Protein AF-A0A7Z1TUU6-F1 (afdb_monomer_lite)

Radius of gyration: 36.8 Å; chains: 1; bounding box: 62×54×95 Å

pLDDT: mean 73.22, std 21.25, range [37.91, 97.38]

Secondary structure (DSSP, 8-state):
-----TTSS----S--------------------------------TT----PPP-EE-TTSS-EETTT-SS------HHHHHHHTSSS--GGGGGGTSTT-----

Sequence (106 aa):
MSKVPFGRLLAIAFAGLVMVAIGAPAVAQEAAQEQPGEAQEAPAVEEGQHVVLEEIVVTAQKREEDVQDVPVSVSVLRATDLEVLTVGTPDVQILSGRVPSLIMES

Foldseek 3Di:
DDDDPPDDPDPPPDDDDDDDDDDDDDDPDPDDDDDPPPPPPDPPPPPPPPPPDDFDWDCPPVDTDTPVPDPDDDDDDDPVNQCVQCPPHDDPQSCCVVDPPDHDDD

Structure (mmCIF, N/CA/C/O backbone):
data_AF-A0A7Z1TUU6-F1
#
_entry.id   AF-A0A7Z1TUU6-F1
#
loop_
_atom_site.group_PDB
_atom_site.id
_atom_site.type_symbol
_atom_site.label_atom_id
_atom_site.label_alt_id
_atom_site.label_comp_id
_atom_site.label_asym_id
_atom_site.label_entity_id
_atom_site.label_seq_id
_atom_site.pdbx_PDB_ins_code
_atom_site.Cartn_x
_atom_site.Cartn_y
_atom_site.Cartn_z
_atom_site.occupancy
_atom_site.B_iso_or_equiv
_atom_site.auth_seq_id
_atom_site.auth_comp_id
_atom_site.auth_asym_id
_atom_site.auth_atom_id
_atom_site.pdbx_PDB_model_num
ATOM 1 N N . MET A 1 1 ? 41.354 -4.732 -84.551 1.00 42.44 1 MET A N 1
ATOM 2 C CA . MET A 1 1 ? 41.353 -3.255 -84.567 1.00 42.44 1 MET A CA 1
ATOM 3 C C . MET A 1 1 ? 40.294 -2.781 -83.575 1.00 42.44 1 MET A C 1
ATOM 5 O O . MET A 1 1 ? 39.115 -2.939 -83.839 1.00 42.44 1 MET A O 1
ATOM 9 N N . SER A 1 2 ? 40.691 -2.698 -82.298 1.00 50.47 2 SER A N 1
ATOM 10 C CA . SER A 1 2 ? 40.851 -1.442 -81.518 1.00 50.47 2 SER A CA 1
ATOM 11 C C . SER A 1 2 ? 39.491 -0.813 -81.172 1.00 50.47 2 SER A C 1
ATOM 13 O O . SER A 1 2 ? 38.932 -0.071 -81.962 1.00 50.47 2 SER A O 1
ATOM 15 N N . LYS A 1 3 ? 38.814 -1.316 -80.128 1.00 53.09 3 LYS A N 1
ATOM 16 C CA . LYS A 1 3 ? 38.820 -0.818 -78.727 1.00 53.09 3 LYS A CA 1
ATOM 17 C C . LYS A 1 3 ? 38.386 0.653 -78.608 1.00 53.09 3 LYS A C 1
ATOM 19 O O . LYS A 1 3 ? 39.182 1.563 -78.803 1.00 53.09 3 LYS A O 1
ATOM 24 N N . VAL A 1 4 ? 37.121 0.836 -78.233 1.00 57.78 4 VAL A N 1
ATOM 25 C CA . VAL A 1 4 ? 36.509 2.103 -77.806 1.00 57.78 4 VAL A CA 1
ATOM 26 C C . VAL A 1 4 ? 37.087 2.590 -76.463 1.00 57.78 4 VAL A C 1
ATOM 28 O O . VAL A 1 4 ? 37.232 1.773 -75.551 1.00 57.78 4 VAL A O 1
ATOM 31 N N . PRO A 1 5 ? 37.375 3.895 -76.276 1.00 55.66 5 PRO A N 1
ATOM 32 C CA . PRO A 1 5 ? 37.688 4.441 -74.958 1.00 55.66 5 PRO A CA 1
ATOM 33 C C . PRO A 1 5 ? 36.407 4.915 -74.247 1.00 55.66 5 PRO A C 1
ATOM 35 O O . PRO A 1 5 ? 36.009 6.074 -74.323 1.00 55.66 5 PRO A O 1
ATOM 38 N N . PHE A 1 6 ? 35.786 3.990 -73.516 1.00 59.31 6 PHE A N 1
ATOM 39 C CA . PHE A 1 6 ? 34.554 4.126 -72.721 1.00 59.31 6 PHE A CA 1
ATOM 40 C C . PHE A 1 6 ? 34.724 4.960 -71.423 1.00 59.31 6 PHE A C 1
ATOM 42 O O . PHE A 1 6 ? 34.131 4.644 -70.401 1.00 59.31 6 PHE A O 1
ATOM 49 N N . GLY A 1 7 ? 35.572 5.998 -71.399 1.00 56.88 7 GLY A N 1
ATOM 50 C CA . GLY A 1 7 ? 35.998 6.586 -70.114 1.00 56.88 7 GLY A CA 1
ATOM 51 C C . GLY A 1 7 ? 36.259 8.086 -70.032 1.00 56.88 7 GLY A C 1
ATOM 52 O O . GLY A 1 7 ? 36.734 8.522 -68.989 1.00 56.88 7 GLY A O 1
ATOM 53 N N . ARG A 1 8 ? 36.025 8.899 -71.073 1.00 56.78 8 ARG A N 1
ATOM 54 C CA . ARG A 1 8 ? 36.453 10.318 -71.031 1.00 56.78 8 ARG A CA 1
ATOM 55 C C . ARG A 1 8 ? 35.512 11.358 -71.630 1.00 56.78 8 ARG A C 1
ATOM 57 O O . ARG A 1 8 ? 35.922 12.505 -71.769 1.00 56.78 8 ARG A O 1
ATOM 64 N N . LEU A 1 9 ? 34.259 11.016 -71.918 1.00 47.94 9 LEU A N 1
ATOM 65 C CA . LEU A 1 9 ? 33.276 12.034 -72.271 1.00 47.94 9 LEU A CA 1
ATOM 66 C C . LEU A 1 9 ? 32.150 12.059 -71.244 1.00 47.94 9 LEU A C 1
ATOM 68 O O . LEU A 1 9 ? 31.364 11.126 -71.137 1.00 47.94 9 LEU A O 1
ATOM 72 N N . LEU A 1 10 ? 32.079 13.193 -70.554 1.00 41.81 10 LEU A N 1
ATOM 73 C CA . LEU A 1 10 ? 30.889 13.712 -69.893 1.00 41.81 10 LEU A CA 1
ATOM 74 C C . LEU A 1 10 ? 30.586 13.253 -68.460 1.00 41.81 10 LEU A C 1
ATOM 76 O O . LEU A 1 10 ? 29.438 13.162 -68.038 1.00 41.81 10 LEU A O 1
ATOM 80 N N . ALA A 1 11 ? 31.636 13.158 -67.650 1.00 48.41 11 ALA A N 1
ATOM 81 C CA . ALA A 1 11 ? 31.569 13.606 -66.263 1.00 48.41 11 ALA A CA 1
ATOM 82 C C . ALA A 1 11 ? 31.293 15.128 -66.204 1.00 48.41 11 ALA A C 1
ATOM 84 O O . ALA A 1 11 ? 32.211 15.894 -65.944 1.00 48.41 11 ALA A O 1
ATOM 85 N N . ILE A 1 12 ? 30.065 15.576 -66.501 1.00 51.78 12 ILE A N 1
ATOM 86 C CA . ILE A 1 12 ? 29.563 16.937 -66.206 1.00 51.78 12 ILE A CA 1
ATOM 87 C C . ILE A 1 12 ? 28.040 16.858 -65.976 1.00 51.78 12 ILE A C 1
ATOM 89 O O . ILE A 1 12 ? 27.245 17.366 -66.757 1.00 51.78 12 ILE A O 1
ATOM 93 N N . ALA A 1 13 ? 27.618 16.168 -64.915 1.00 45.94 13 ALA A N 1
ATOM 94 C CA . ALA A 1 13 ? 26.219 16.137 -64.461 1.00 45.94 13 ALA A CA 1
ATOM 95 C C . ALA A 1 13 ? 26.089 16.575 -62.989 1.00 45.94 13 ALA A C 1
ATOM 97 O O . ALA A 1 13 ? 25.226 16.099 -62.260 1.00 45.94 13 ALA A O 1
ATOM 98 N N . PHE A 1 14 ? 26.988 17.451 -62.528 1.00 50.12 14 PHE A N 1
ATOM 99 C CA . PHE A 1 14 ? 27.079 17.844 -61.121 1.00 50.12 14 PHE A CA 1
ATOM 100 C C . PHE A 1 14 ? 27.500 19.318 -60.982 1.00 50.12 14 PHE A C 1
ATOM 102 O O . PHE A 1 14 ? 28.630 19.590 -60.598 1.00 50.12 14 PHE A O 1
ATOM 109 N N . ALA A 1 15 ? 26.636 20.272 -61.358 1.00 43.59 15 ALA A N 1
ATOM 110 C CA . ALA A 1 15 ? 26.710 21.681 -60.922 1.00 43.59 15 ALA A CA 1
ATOM 111 C C . ALA A 1 15 ? 25.574 22.541 -61.518 1.00 43.59 15 ALA A C 1
ATOM 113 O O . ALA A 1 15 ? 25.412 22.575 -62.732 1.00 43.59 15 ALA A O 1
ATOM 114 N N . GLY A 1 16 ? 24.884 23.311 -60.665 1.00 41.41 16 GLY A N 1
ATOM 115 C CA . GLY A 1 16 ? 24.138 24.530 -61.034 1.00 41.41 16 GLY A CA 1
ATOM 116 C C . GLY A 1 16 ? 22.682 24.291 -61.446 1.00 41.41 16 GLY A C 1
ATOM 117 O O . GLY A 1 16 ? 22.419 23.938 -62.584 1.00 41.41 16 GLY A O 1
ATOM 118 N N . LEU A 1 17 ? 21.665 24.407 -60.583 1.00 53.09 17 LEU A N 1
ATOM 119 C CA . LEU A 1 17 ? 21.205 25.646 -59.932 1.00 53.09 17 LEU A CA 1
ATOM 120 C C . LEU A 1 17 ? 21.298 26.861 -60.867 1.00 53.09 17 LEU A C 1
ATOM 122 O O . LEU A 1 17 ? 22.304 27.544 -60.787 1.00 53.09 17 LEU A O 1
ATOM 126 N N . VAL A 1 18 ? 20.256 27.159 -61.660 1.00 49.19 18 VAL A N 1
ATOM 127 C CA . VAL A 1 18 ? 19.830 28.536 -62.015 1.00 49.19 18 VAL A CA 1
ATOM 128 C C . VAL A 1 18 ? 18.349 28.532 -62.447 1.00 49.19 18 VAL A C 1
ATOM 130 O O . VAL A 1 18 ? 17.995 28.222 -63.578 1.00 49.19 18 VAL A O 1
ATOM 133 N N . MET A 1 19 ? 17.485 28.819 -61.473 1.00 53.94 19 MET A N 1
ATOM 134 C CA . MET A 1 19 ? 16.463 29.880 -61.467 1.00 53.94 19 MET A CA 1
ATOM 135 C C . MET A 1 19 ? 16.101 30.558 -62.811 1.00 53.94 19 MET A C 1
ATOM 137 O O . MET A 1 19 ? 16.869 31.377 -63.311 1.00 53.94 19 MET A O 1
ATOM 141 N N . VAL A 1 20 ? 14.874 30.342 -63.307 1.00 52.88 20 VAL A N 1
ATOM 142 C CA . VAL A 1 20 ? 14.166 31.287 -64.195 1.00 52.88 20 VAL A CA 1
ATOM 143 C C . VAL A 1 20 ? 12.662 31.247 -63.902 1.00 52.88 20 VAL A C 1
ATOM 145 O O . VAL A 1 20 ? 12.005 30.265 -64.230 1.00 52.88 20 VAL A O 1
ATOM 148 N N . ALA A 1 21 ? 12.120 32.334 -63.343 1.00 48.00 21 ALA A N 1
ATOM 149 C CA . ALA A 1 21 ? 10.913 32.996 -63.856 1.00 48.00 21 ALA A CA 1
ATOM 150 C C . ALA A 1 21 ? 10.736 34.371 -63.181 1.00 48.00 21 ALA A C 1
ATOM 152 O O . ALA A 1 21 ? 10.698 34.495 -61.962 1.00 48.00 21 ALA A O 1
ATOM 153 N N . ILE A 1 22 ? 10.689 35.399 -64.023 1.00 61.44 22 ILE A N 1
ATOM 154 C CA . ILE A 1 22 ? 10.734 36.842 -63.756 1.00 61.44 22 ILE A CA 1
ATOM 155 C C . ILE A 1 22 ? 9.307 37.408 -63.645 1.00 61.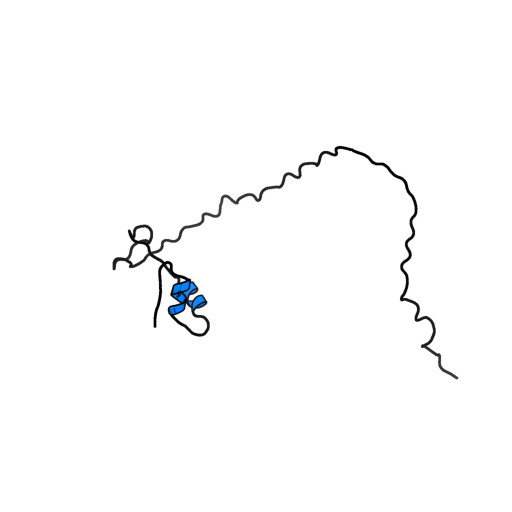44 22 ILE A C 1
ATOM 157 O O . ILE A 1 22 ? 8.457 37.013 -64.437 1.00 61.44 22 ILE A O 1
ATOM 161 N N . GLY A 1 23 ? 9.084 38.411 -62.778 1.00 42.97 23 GLY A N 1
ATOM 162 C CA . GLY A 1 23 ? 8.016 39.413 -62.974 1.00 42.97 23 GLY A CA 1
ATOM 163 C C . GLY A 1 23 ? 7.342 39.975 -61.710 1.00 42.97 23 GLY A C 1
ATOM 164 O O . GLY A 1 23 ? 6.366 39.412 -61.238 1.00 42.97 23 GLY A O 1
ATOM 165 N N . ALA A 1 24 ? 7.825 41.114 -61.198 1.00 49.47 24 ALA A N 1
ATOM 166 C CA . ALA A 1 24 ? 7.181 41.982 -60.184 1.00 49.47 24 ALA A CA 1
ATOM 167 C C . ALA A 1 24 ? 5.897 42.678 -60.751 1.00 49.47 24 ALA A C 1
ATOM 169 O O . ALA A 1 24 ? 5.797 42.696 -61.981 1.00 49.47 24 ALA A O 1
ATOM 170 N N . PRO A 1 25 ? 4.958 43.307 -59.975 1.00 48.09 25 PRO A N 1
ATOM 171 C CA . PRO A 1 25 ? 5.199 44.086 -58.747 1.00 48.09 25 PRO A CA 1
ATOM 172 C C . PRO A 1 25 ? 4.151 44.035 -57.598 1.00 48.09 25 PRO A C 1
ATOM 174 O O . PRO A 1 25 ? 3.034 43.551 -57.716 1.00 48.09 25 PRO A O 1
ATOM 177 N N . ALA A 1 26 ? 4.599 44.609 -56.478 1.00 57.53 26 ALA A N 1
ATOM 178 C CA . ALA A 1 26 ? 3.912 45.159 -55.309 1.00 57.53 26 ALA A CA 1
ATOM 179 C C . ALA A 1 26 ? 2.378 45.354 -55.332 1.00 57.53 26 ALA A C 1
ATOM 181 O O . ALA A 1 26 ? 1.863 46.167 -56.097 1.00 57.53 26 ALA A O 1
ATOM 182 N N . VAL A 1 27 ? 1.709 44.800 -54.310 1.00 48.56 27 VAL A N 1
ATOM 183 C CA . VAL A 1 27 ? 0.593 45.465 -53.618 1.00 48.56 27 VAL A CA 1
ATOM 184 C C . VAL A 1 27 ? 0.719 45.185 -52.119 1.00 48.56 27 VAL A C 1
ATOM 186 O O . VAL A 1 27 ? 0.651 44.041 -51.679 1.00 48.56 27 VAL A O 1
ATOM 189 N N . ALA A 1 28 ? 0.930 46.237 -51.332 1.00 54.09 28 ALA A N 1
ATOM 190 C CA . ALA A 1 28 ? 0.589 46.227 -49.920 1.00 54.09 28 ALA A CA 1
ATOM 191 C C . ALA A 1 28 ? -0.942 46.305 -49.842 1.00 54.09 28 ALA A C 1
ATOM 193 O O . ALA A 1 28 ? -1.518 47.347 -50.154 1.00 54.09 28 ALA A O 1
ATOM 194 N N . GLN A 1 29 ? -1.600 45.198 -49.506 1.00 45.31 29 GLN A N 1
ATOM 195 C CA . GLN A 1 29 ? -3.029 45.169 -49.210 1.00 45.31 29 GLN A CA 1
ATOM 196 C C . GLN A 1 29 ? -3.208 44.777 -47.752 1.00 45.31 29 GLN A C 1
ATOM 198 O O . GLN A 1 29 ? -3.107 43.614 -47.373 1.00 45.31 29 GLN A O 1
ATOM 203 N N . GLU A 1 30 ? -3.484 45.796 -46.945 1.00 50.44 30 GLU A N 1
ATOM 204 C CA . GLU A 1 30 ? -4.372 45.649 -45.809 1.00 50.44 30 GLU A CA 1
ATOM 205 C C . GLU A 1 30 ? -5.716 45.167 -46.360 1.00 50.44 30 GLU A C 1
ATOM 207 O O . GLU A 1 30 ? -6.443 45.908 -47.021 1.00 50.44 30 GLU A O 1
ATOM 212 N N . ALA A 1 31 ? -5.994 43.886 -46.174 1.00 37.91 31 ALA A N 1
ATOM 213 C CA . ALA A 1 31 ? -7.297 43.310 -46.423 1.00 37.91 31 ALA A CA 1
ATOM 214 C C . ALA A 1 31 ? -7.585 42.374 -45.258 1.00 37.91 31 ALA A C 1
ATOM 216 O O . ALA A 1 31 ? -6.980 41.311 -45.124 1.00 37.91 31 ALA A O 1
ATOM 217 N N . ALA A 1 32 ? -8.500 42.812 -44.399 1.00 50.16 32 ALA A N 1
ATOM 218 C CA . ALA A 1 32 ? -9.231 41.930 -43.516 1.00 50.16 32 ALA A CA 1
ATOM 219 C C . ALA A 1 32 ? -9.782 40.769 -44.357 1.00 50.16 32 ALA A C 1
ATOM 221 O O . ALA A 1 32 ? -10.651 40.970 -45.203 1.00 50.16 32 ALA A O 1
ATOM 222 N N . GLN A 1 33 ? -9.242 39.571 -44.158 1.00 44.03 33 GLN A N 1
ATOM 223 C CA . GLN A 1 33 ? -9.862 38.348 -44.637 1.00 44.03 33 GLN A CA 1
ATOM 224 C C . GLN A 1 33 ? -10.279 37.548 -43.415 1.00 44.03 33 GLN A C 1
ATOM 226 O O . GLN A 1 33 ? -9.453 37.050 -42.653 1.00 44.03 33 GLN A O 1
ATOM 231 N N . GLU A 1 34 ? -11.595 37.520 -43.229 1.00 48.72 34 GLU A N 1
ATOM 232 C CA . GLU A 1 34 ? -12.325 36.632 -42.342 1.00 48.72 34 GLU A CA 1
ATOM 233 C C . GLU A 1 34 ? -11.795 35.210 -42.524 1.00 48.72 34 GLU A C 1
ATOM 235 O O . GLU A 1 34 ? -11.920 34.610 -43.593 1.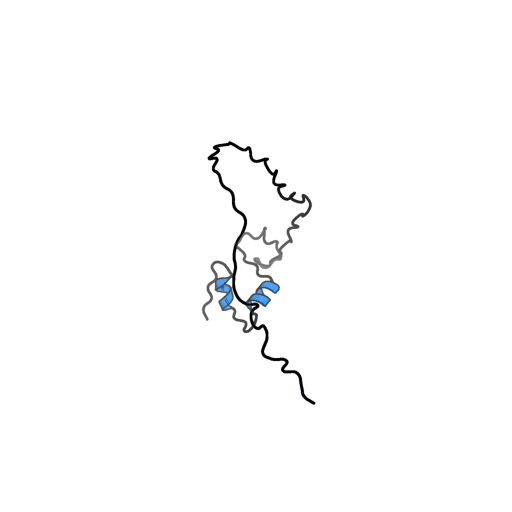00 48.72 34 GLU A O 1
ATOM 240 N N . GLN A 1 35 ? -11.171 34.684 -41.476 1.00 45.97 35 GLN A N 1
ATOM 241 C CA . GLN A 1 35 ? -10.862 33.270 -41.383 1.00 45.97 35 GLN A 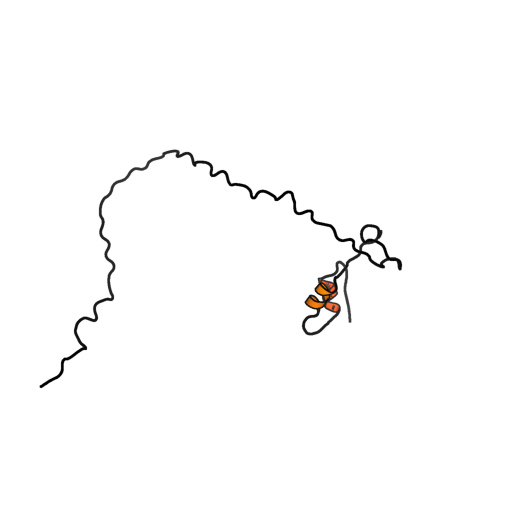CA 1
ATOM 242 C C . GLN A 1 35 ? -12.205 32.530 -41.318 1.00 45.97 35 GLN A C 1
ATOM 244 O O . GLN A 1 35 ? -12.973 32.784 -40.383 1.00 45.97 35 GLN A O 1
ATOM 249 N N . PRO A 1 36 ? -12.531 31.635 -42.269 1.00 42.59 36 PRO A N 1
ATOM 250 C CA . PRO A 1 36 ? -13.617 30.698 -42.060 1.00 42.59 36 PRO A CA 1
ATOM 251 C C . PRO A 1 36 ? -13.246 29.921 -40.804 1.00 42.59 36 PRO A C 1
ATOM 253 O O . PRO A 1 36 ? -12.184 29.302 -40.750 1.00 42.59 36 PRO A O 1
ATOM 256 N N . GLY A 1 37 ? -14.074 30.038 -39.768 1.00 46.84 37 GLY A N 1
ATOM 257 C CA . GLY A 1 37 ? -13.925 29.231 -38.574 1.00 46.84 37 GLY A CA 1
ATOM 258 C C . GLY A 1 37 ? -13.992 27.774 -38.995 1.00 46.84 37 GLY A C 1
ATOM 259 O O . GLY A 1 37 ? -15.068 27.267 -39.309 1.00 46.84 37 GLY A O 1
ATOM 260 N N . GLU A 1 38 ? -12.840 27.111 -39.025 1.00 49.97 38 GLU A N 1
ATOM 261 C CA . GLU A 1 38 ? -12.788 25.669 -38.896 1.00 49.97 38 GLU A CA 1
ATOM 262 C C . GLU A 1 38 ? -13.430 25.385 -37.542 1.00 49.97 38 GLU A C 1
ATOM 264 O O . GLU A 1 38 ? -12.863 25.655 -36.482 1.00 49.97 38 GLU A O 1
ATOM 269 N N . ALA A 1 39 ? -14.690 24.952 -37.583 1.00 48.62 39 ALA A N 1
ATOM 270 C CA . ALA A 1 39 ? -15.316 24.308 -36.455 1.00 48.62 39 ALA A CA 1
ATOM 271 C C . ALA A 1 39 ? -14.452 23.085 -36.165 1.00 48.62 39 ALA A C 1
ATOM 273 O O . ALA A 1 39 ? -14.570 22.053 -36.822 1.00 48.62 39 ALA A O 1
ATOM 274 N N . GLN A 1 40 ? -13.516 23.255 -35.234 1.00 52.66 40 GLN A N 1
ATOM 275 C CA . GLN A 1 40 ? -12.784 22.163 -34.637 1.00 52.66 40 GLN A CA 1
ATOM 276 C C . GLN A 1 40 ? -13.861 21.246 -34.055 1.00 52.66 40 GLN A C 1
ATOM 278 O O . GLN A 1 40 ? -14.486 21.586 -33.048 1.00 52.66 40 GLN A O 1
ATOM 283 N N . GLU A 1 41 ? -14.142 20.129 -34.726 1.00 55.53 41 GLU A N 1
ATOM 284 C CA . GLU A 1 41 ? -14.862 19.025 -34.110 1.00 55.53 41 GLU A CA 1
ATOM 285 C C . GLU A 1 41 ? -14.036 18.637 -32.888 1.00 55.53 41 GLU A C 1
ATOM 287 O O . GLU A 1 41 ? -12.971 18.023 -32.980 1.00 55.53 41 GLU A O 1
ATOM 292 N N . ALA A 1 42 ? -14.493 19.106 -31.726 1.00 58.44 42 ALA A N 1
ATOM 293 C CA . ALA A 1 42 ? -14.046 18.584 -30.457 1.00 58.44 42 ALA A CA 1
ATOM 294 C C . ALA A 1 42 ? -14.254 17.067 -30.527 1.00 58.44 42 ALA A C 1
ATOM 296 O O . ALA A 1 42 ? -15.313 16.640 -31.002 1.00 58.44 42 ALA A O 1
ATOM 297 N N . PRO A 1 43 ? -13.273 16.251 -30.104 1.00 54.84 43 PRO A N 1
ATOM 298 C CA . PRO A 1 43 ? -13.464 14.813 -30.079 1.00 54.84 43 PRO A CA 1
ATOM 299 C C . PRO A 1 43 ? -14.750 14.547 -29.300 1.00 54.84 43 PRO A C 1
ATOM 301 O O . PRO A 1 43 ? -14.882 14.984 -28.154 1.00 54.84 43 PRO A O 1
ATOM 304 N N . ALA A 1 44 ? -15.718 13.909 -29.958 1.00 58.66 44 ALA A N 1
ATOM 305 C CA . ALA A 1 44 ? -16.914 13.433 -29.296 1.00 58.66 44 ALA A CA 1
ATOM 306 C C . ALA A 1 44 ? -16.437 12.556 -28.139 1.00 58.66 44 ALA A C 1
ATOM 308 O O . ALA A 1 44 ? -15.784 11.532 -28.344 1.00 58.66 44 ALA A O 1
ATOM 309 N N . VAL A 1 45 ? -16.680 13.020 -26.916 1.00 62.19 45 VAL A N 1
ATOM 310 C CA . VAL A 1 45 ? -16.489 12.205 -25.726 1.00 62.19 45 VAL A CA 1
ATOM 311 C C . VAL A 1 45 ? -17.486 11.070 -25.892 1.00 62.19 45 VAL A C 1
ATOM 313 O O . VAL A 1 45 ? -18.690 11.312 -25.861 1.00 62.19 45 VAL A O 1
ATOM 316 N N . GLU A 1 46 ? -17.004 9.862 -26.176 1.00 57.75 46 GLU A N 1
ATOM 317 C CA . GLU A 1 46 ? -17.862 8.685 -26.214 1.00 57.75 46 GLU A CA 1
ATOM 318 C C . GLU A 1 46 ? -18.503 8.528 -24.830 1.00 57.75 46 GLU A C 1
ATOM 320 O O . GLU A 1 46 ? -17.869 8.078 -23.871 1.00 57.75 46 GLU A O 1
ATOM 325 N N . GLU A 1 47 ? -19.767 8.940 -24.717 1.00 59.12 47 GLU A N 1
ATOM 326 C CA . GLU A 1 47 ? -20.649 8.669 -23.584 1.00 59.12 47 GLU A CA 1
ATOM 327 C C . GLU A 1 47 ? -20.931 7.159 -23.534 1.00 59.12 47 GLU A C 1
ATOM 329 O O . GLU A 1 47 ? -21.989 6.682 -23.932 1.00 59.12 47 GLU A O 1
ATOM 334 N N . GLY A 1 48 ? -19.944 6.365 -23.127 1.00 58.06 48 GLY A N 1
ATOM 335 C CA . GLY A 1 48 ? -20.089 4.909 -23.136 1.00 58.06 48 GLY A CA 1
ATOM 336 C C . GLY A 1 48 ? -18.978 4.130 -22.450 1.00 58.06 48 GLY A C 1
ATOM 337 O O . GLY A 1 48 ? -19.195 2.984 -22.057 1.00 58.06 48 GLY A O 1
ATOM 338 N N . GLN A 1 49 ? -17.810 4.732 -22.221 1.00 57.44 49 GLN A N 1
ATOM 339 C CA . GLN A 1 49 ? -16.775 4.089 -21.422 1.00 57.44 49 GLN A CA 1
ATOM 340 C C . GLN A 1 49 ? -17.058 4.348 -19.937 1.00 57.44 49 GLN A C 1
ATOM 342 O O . GLN A 1 49 ? -16.461 5.222 -19.308 1.00 57.44 49 GLN A O 1
ATOM 347 N N . HIS A 1 50 ? -18.002 3.601 -19.362 1.00 66.06 50 HIS A N 1
ATOM 348 C CA . HIS A 1 50 ? -18.107 3.521 -17.909 1.00 66.06 50 HIS A CA 1
ATOM 349 C C . HIS A 1 50 ? -16.762 3.014 -17.378 1.00 66.06 50 HIS A C 1
ATOM 351 O O . HIS A 1 50 ? -16.407 1.853 -17.579 1.00 66.06 50 HIS A O 1
ATOM 357 N N . VAL A 1 51 ? -15.994 3.892 -16.730 1.00 70.75 51 VAL A N 1
ATOM 358 C CA . VAL A 1 51 ? -14.852 3.481 -15.914 1.00 70.75 51 VAL A CA 1
ATOM 359 C C . VAL A 1 51 ? -15.444 2.699 -14.750 1.00 70.75 51 VAL A C 1
ATOM 361 O O . VAL A 1 51 ? -15.970 3.277 -13.801 1.00 70.75 51 VAL A O 1
ATOM 364 N N . VAL A 1 52 ? -15.455 1.373 -14.875 1.00 79.50 52 VAL A N 1
ATOM 365 C CA . VAL A 1 52 ? -15.877 0.491 -13.792 1.00 79.50 52 VAL A CA 1
ATOM 366 C C . VAL A 1 52 ? -14.793 0.574 -12.727 1.00 79.50 52 VAL A C 1
ATOM 368 O O . VAL A 1 52 ? -13.654 0.178 -12.962 1.00 79.50 52 VAL A O 1
ATOM 371 N N . LEU A 1 53 ? -15.137 1.153 -11.578 1.00 83.62 53 LEU A N 1
ATOM 372 C CA . LEU A 1 53 ? -14.267 1.139 -10.411 1.00 83.62 53 LEU A CA 1
ATOM 373 C C . LEU A 1 53 ? -14.218 -0.294 -9.880 1.00 83.62 53 LEU A C 1
ATOM 375 O O . LEU A 1 53 ? -15.249 -0.869 -9.537 1.00 83.62 53 LEU A O 1
ATOM 379 N N . GLU A 1 54 ? -13.018 -0.865 -9.857 1.00 87.25 54 GLU A N 1
ATOM 380 C CA . GLU A 1 54 ? -12.761 -2.148 -9.212 1.00 87.25 54 GLU A CA 1
ATOM 381 C C . GLU A 1 54 ? -12.796 -1.972 -7.690 1.00 87.25 54 GLU A C 1
ATOM 383 O O . GLU A 1 54 ? -12.242 -1.008 -7.157 1.00 87.25 54 GLU A O 1
ATOM 388 N N . GLU A 1 55 ? -13.433 -2.914 -6.998 1.00 92.06 55 GLU A N 1
ATOM 389 C CA . GLU A 1 55 ? -13.395 -3.014 -5.538 1.00 92.06 55 GLU A CA 1
ATOM 390 C C . GLU A 1 55 ? -11.988 -3.428 -5.083 1.00 92.06 55 GLU A C 1
ATOM 392 O O . GLU A 1 55 ? -11.359 -4.301 -5.695 1.00 92.06 55 GLU A O 1
ATOM 397 N N . ILE A 1 56 ? -11.479 -2.811 -4.015 1.00 94.00 56 ILE A N 1
ATOM 398 C CA . ILE A 1 56 ? -10.137 -3.104 -3.497 1.00 94.00 56 ILE A CA 1
ATOM 399 C C . ILE A 1 56 ? -10.271 -3.544 -2.047 1.00 94.00 56 ILE A C 1
ATOM 401 O O . ILE A 1 56 ? -10.346 -2.723 -1.137 1.00 94.00 56 ILE A O 1
ATOM 405 N N . VAL A 1 57 ? -10.225 -4.857 -1.833 1.00 95.81 57 VAL A N 1
ATOM 406 C CA . VAL A 1 57 ? -10.298 -5.455 -0.498 1.00 95.81 57 VAL A CA 1
ATOM 407 C C . VAL A 1 57 ? -8.908 -5.526 0.131 1.00 95.81 57 VAL A C 1
ATOM 409 O O . VAL A 1 57 ? -7.955 -6.031 -0.469 1.00 95.81 57 VAL A O 1
ATOM 412 N N . VAL A 1 58 ? -8.790 -5.044 1.366 1.00 96.00 58 VAL A N 1
ATOM 413 C CA . VAL A 1 58 ? -7.551 -5.049 2.152 1.00 96.00 58 VAL A CA 1
ATOM 414 C C . VAL A 1 58 ? -7.777 -5.675 3.525 1.00 96.00 58 VAL A C 1
ATOM 416 O O . VAL A 1 58 ? -8.902 -5.824 3.988 1.00 96.00 58 VAL A O 1
ATOM 419 N N . THR A 1 59 ? -6.690 -6.016 4.219 1.00 96.75 59 THR A N 1
ATOM 420 C CA . THR A 1 59 ? -6.733 -6.541 5.596 1.00 96.75 59 THR A CA 1
ATOM 421 C C . THR A 1 59 ? -6.095 -5.587 6.605 1.00 96.75 59 THR A C 1
ATOM 423 O O . THR A 1 59 ? -5.406 -6.021 7.532 1.00 96.75 59 THR A O 1
ATOM 426 N N . ALA A 1 60 ? -6.301 -4.277 6.436 1.00 96.56 60 ALA A N 1
ATOM 427 C CA . ALA A 1 60 ? -5.683 -3.244 7.274 1.00 96.56 60 ALA A CA 1
ATOM 428 C C . ALA A 1 60 ? -6.065 -3.367 8.766 1.00 96.56 60 ALA A C 1
ATOM 430 O O . ALA A 1 60 ? -5.250 -3.076 9.641 1.00 96.56 60 ALA A O 1
ATOM 431 N N . GLN A 1 61 ? -7.268 -3.875 9.067 1.00 95.81 61 GLN A N 1
ATOM 432 C CA . GLN A 1 61 ? -7.784 -4.061 10.432 1.00 95.81 61 GLN A CA 1
ATOM 433 C C . GLN A 1 61 ? -7.897 -5.538 10.852 1.00 95.81 61 GLN A C 1
ATOM 435 O O . GLN A 1 61 ? -8.715 -5.888 11.704 1.00 95.81 61 GLN A O 1
ATOM 440 N N . LYS A 1 62 ? -7.088 -6.434 10.261 1.00 96.62 62 LYS A N 1
ATOM 441 C CA . LYS A 1 62 ? -7.172 -7.902 10.467 1.00 96.62 62 LYS A CA 1
ATOM 442 C C . LYS A 1 62 ? -8.523 -8.515 10.057 1.00 96.62 62 LYS A C 1
ATOM 444 O O . LYS A 1 62 ? -8.877 -9.605 10.503 1.00 96.62 62 LYS A O 1
ATOM 449 N N . ARG A 1 63 ? -9.271 -7.806 9.218 1.00 95.75 63 ARG A N 1
ATOM 450 C CA . ARG A 1 63 ? -10.523 -8.215 8.584 1.00 95.75 63 ARG A CA 1
ATOM 451 C C . ARG A 1 63 ? -10.486 -7.725 7.142 1.00 95.75 63 ARG A C 1
ATOM 453 O O . ARG A 1 63 ? -9.903 -6.675 6.899 1.00 95.75 63 ARG A O 1
ATOM 460 N N . GLU A 1 64 ? -11.067 -8.501 6.236 1.00 97.38 64 GLU A N 1
ATOM 461 C CA . GLU A 1 64 ? -11.302 -8.096 4.849 1.00 97.38 64 GLU A CA 1
ATOM 462 C C . GLU A 1 64 ? -12.333 -6.964 4.809 1.00 97.38 64 GLU A C 1
ATOM 464 O O . GLU A 1 64 ? -13.435 -7.109 5.342 1.00 97.38 64 GLU A O 1
ATOM 469 N N . GLU A 1 65 ? -11.939 -5.833 4.236 1.00 97.12 65 GLU A N 1
ATOM 470 C CA . GLU A 1 65 ? -12.734 -4.606 4.151 1.00 97.12 65 GLU A CA 1
ATOM 471 C C . GLU A 1 65 ? -12.352 -3.852 2.870 1.00 97.12 65 GLU A C 1
ATOM 473 O O . GLU A 1 65 ? -11.190 -3.914 2.450 1.00 97.12 65 GLU A O 1
ATOM 478 N N . ASP A 1 66 ? -13.308 -3.167 2.237 1.00 96.06 66 ASP A N 1
ATOM 479 C CA . ASP A 1 66 ? -13.007 -2.308 1.089 1.00 96.06 66 ASP A CA 1
ATOM 480 C C . ASP A 1 66 ? -12.153 -1.112 1.533 1.00 96.06 66 ASP A C 1
ATOM 482 O O . ASP A 1 66 ? -12.331 -0.550 2.616 1.00 96.06 66 ASP A O 1
ATOM 486 N N . VAL A 1 67 ? -11.203 -0.710 0.693 1.00 95.56 67 VAL A N 1
ATOM 487 C CA . VAL A 1 67 ? -10.256 0.368 0.997 1.00 95.56 67 VAL A CA 1
ATOM 488 C C . VAL A 1 67 ? -10.936 1.708 1.308 1.00 95.56 67 VAL A C 1
ATOM 490 O O . VAL A 1 67 ? -10.347 2.524 2.018 1.00 95.56 67 VAL A O 1
ATOM 493 N N . GLN A 1 68 ? -12.149 1.950 0.803 1.00 94.44 68 GLN A N 1
ATOM 494 C CA . GLN A 1 68 ? -12.908 3.180 1.040 1.00 94.44 68 GLN A CA 1
ATOM 495 C C . GLN A 1 68 ? -13.524 3.238 2.444 1.00 94.44 68 GLN A C 1
ATOM 497 O O . GLN A 1 68 ? -13.741 4.336 2.959 1.00 94.44 68 GLN A O 1
ATOM 502 N N . ASP A 1 69 ? -13.759 2.084 3.073 1.00 96.19 69 ASP A N 1
ATOM 503 C CA . ASP A 1 69 ? -14.349 1.981 4.413 1.00 96.19 69 ASP A CA 1
ATOM 504 C C . ASP A 1 69 ? -13.288 1.995 5.530 1.00 96.19 69 ASP A C 1
ATOM 506 O O . ASP A 1 69 ? -13.600 2.244 6.698 1.00 96.19 69 ASP A O 1
ATOM 510 N N . VAL A 1 70 ? -12.010 1.794 5.188 1.00 96.94 70 VAL A N 1
ATOM 511 C CA . VAL A 1 70 ? -10.902 1.787 6.152 1.00 96.94 70 VAL A CA 1
ATOM 512 C C . VAL A 1 70 ? -10.614 3.215 6.656 1.00 96.94 70 VAL A C 1
ATOM 514 O O . VAL A 1 70 ? -10.145 4.059 5.891 1.00 96.94 70 VAL A O 1
ATOM 517 N N . PRO A 1 71 ? -10.778 3.519 7.962 1.00 95.75 71 PRO A N 1
ATOM 518 C CA . PRO A 1 71 ? -10.666 4.882 8.493 1.00 95.75 71 PRO A CA 1
ATOM 519 C C . PRO A 1 71 ? -9.211 5.301 8.781 1.00 95.75 71 PRO A C 1
ATOM 521 O O . PRO A 1 71 ? -8.937 6.038 9.732 1.00 95.75 71 PRO A O 1
ATOM 524 N N . VAL A 1 72 ? -8.256 4.807 7.992 1.00 94.00 72 VAL A N 1
ATOM 525 C CA . VAL A 1 72 ? -6.831 5.153 8.065 1.00 94.00 72 VAL A CA 1
ATOM 526 C C . VAL A 1 72 ? -6.248 5.234 6.657 1.00 94.00 72 VAL A C 1
ATOM 528 O O . VAL A 1 72 ? -6.714 4.559 5.746 1.00 94.00 72 VAL A O 1
ATOM 531 N N . SER A 1 73 ? -5.202 6.037 6.466 1.00 94.50 73 SER A N 1
ATOM 532 C CA . SER A 1 73 ? -4.514 6.107 5.174 1.00 94.50 73 SER A CA 1
ATOM 533 C C . SER A 1 73 ? -3.823 4.780 4.854 1.00 94.50 73 SER A C 1
ATOM 535 O O . SER A 1 73 ? -2.958 4.333 5.608 1.00 94.50 73 SER A O 1
ATOM 537 N N . VAL A 1 74 ? -4.160 4.180 3.711 1.00 94.38 74 VAL A N 1
ATO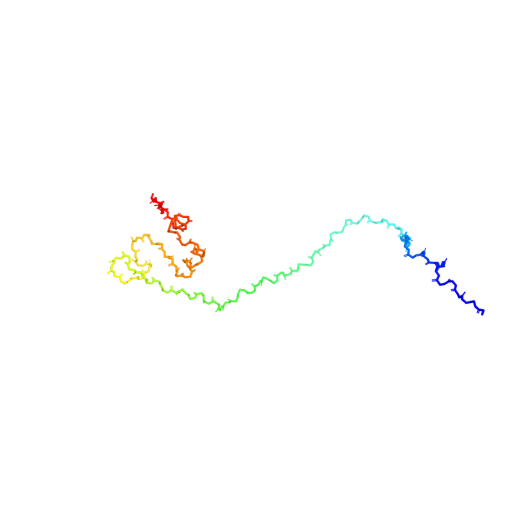M 538 C CA . VAL A 1 74 ? -3.572 2.924 3.224 1.00 94.38 74 VAL A CA 1
ATOM 539 C C . VAL A 1 74 ? -2.927 3.153 1.858 1.00 94.38 74 VAL A C 1
ATOM 541 O O . VAL A 1 74 ? -3.502 3.800 0.989 1.00 94.38 74 VAL A O 1
ATOM 544 N N . SER A 1 75 ? -1.725 2.611 1.659 1.00 94.50 75 SER A N 1
ATOM 545 C CA . SER A 1 75 ? -1.101 2.492 0.337 1.00 94.50 75 SER A CA 1
ATOM 546 C C . SER A 1 75 ? -1.157 1.036 -0.110 1.00 94.50 75 SER A C 1
ATOM 548 O O . SER A 1 75 ? -0.724 0.153 0.628 1.00 94.50 75 SER A O 1
ATOM 550 N N . VAL A 1 76 ? -1.683 0.786 -1.308 1.00 93.75 76 VAL A N 1
ATOM 551 C CA . VAL A 1 76 ? -1.812 -0.557 -1.889 1.00 93.75 76 VAL A CA 1
ATOM 552 C C . VAL A 1 76 ? -0.890 -0.654 -3.099 1.00 93.75 76 VAL A C 1
ATOM 554 O O . VAL A 1 76 ? -0.923 0.207 -3.975 1.00 93.75 76 VAL A O 1
ATOM 557 N N . LEU A 1 77 ? -0.069 -1.701 -3.147 1.00 93.25 77 LEU A N 1
ATOM 558 C CA . LEU A 1 77 ? 0.781 -2.027 -4.291 1.00 93.25 77 LEU A CA 1
ATOM 559 C C . LEU A 1 77 ? 0.282 -3.332 -4.903 1.00 93.25 77 LEU A C 1
ATOM 561 O O . LEU A 1 77 ? 0.085 -4.313 -4.181 1.00 93.25 77 LEU A O 1
ATOM 565 N N . ARG A 1 78 ? 0.070 -3.355 -6.222 1.00 93.38 78 ARG A N 1
ATOM 566 C CA . ARG A 1 78 ? -0.314 -4.590 -6.912 1.00 93.38 78 ARG A CA 1
ATOM 567 C C . ARG A 1 78 ? 0.912 -5.476 -7.118 1.00 93.38 78 ARG A C 1
ATOM 569 O O . ARG A 1 78 ? 2.042 -4.996 -7.169 1.00 93.38 78 ARG A O 1
ATOM 576 N N . ALA A 1 79 ? 0.681 -6.774 -7.304 1.00 92.75 79 ALA A N 1
ATOM 577 C CA . ALA A 1 79 ? 1.751 -7.724 -7.608 1.00 92.75 79 ALA A CA 1
ATOM 578 C C . ALA A 1 79 ? 2.554 -7.302 -8.852 1.00 92.75 79 ALA A C 1
ATOM 580 O O . ALA A 1 79 ? 3.778 -7.337 -8.830 1.00 92.75 79 ALA A O 1
ATOM 581 N N . THR A 1 80 ? 1.871 -6.813 -9.888 1.00 94.31 80 THR A N 1
ATOM 582 C CA . THR A 1 80 ? 2.496 -6.323 -11.122 1.00 94.31 80 THR A CA 1
ATOM 583 C C . THR A 1 80 ? 3.374 -5.093 -10.887 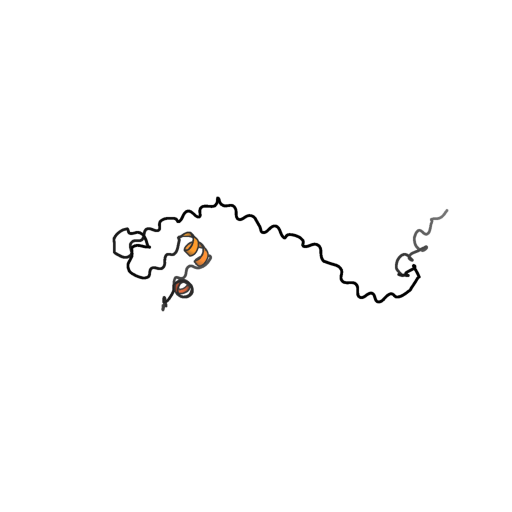1.00 94.31 80 THR A C 1
ATOM 585 O O . THR A 1 80 ? 4.433 -4.969 -11.493 1.00 94.31 80 THR A O 1
ATOM 588 N N . ASP A 1 81 ? 2.977 -4.196 -9.976 1.00 93.06 81 ASP A N 1
ATOM 589 C CA . ASP A 1 81 ? 3.791 -3.029 -9.619 1.00 93.06 81 ASP A CA 1
ATOM 590 C C . ASP A 1 81 ? 5.076 -3.475 -8.916 1.00 93.06 81 ASP A C 1
ATOM 592 O O . ASP A 1 81 ? 6.162 -2.988 -9.227 1.00 93.06 81 ASP A O 1
ATOM 596 N N . LEU A 1 82 ? 4.964 -4.433 -7.989 1.00 93.50 82 LEU A N 1
ATOM 597 C CA . LEU A 1 82 ? 6.121 -4.997 -7.296 1.00 93.50 82 LEU A CA 1
ATOM 598 C C . LEU A 1 82 ? 7.051 -5.742 -8.252 1.00 93.50 82 LEU A C 1
ATOM 600 O O . LEU A 1 82 ? 8.266 -5.600 -8.139 1.00 93.50 82 LEU A O 1
ATOM 604 N N . GLU A 1 83 ? 6.509 -6.496 -9.206 1.00 93.00 83 GLU A N 1
ATOM 605 C CA . GLU A 1 83 ? 7.298 -7.194 -10.224 1.00 93.00 83 GLU A CA 1
ATOM 606 C C . GLU A 1 83 ? 8.133 -6.204 -11.041 1.00 93.00 83 GLU A C 1
ATOM 608 O O . GLU A 1 83 ? 9.338 -6.393 -11.184 1.00 93.00 83 GLU A O 1
ATOM 613 N N . VAL A 1 84 ? 7.529 -5.095 -11.479 1.00 93.00 84 VAL A N 1
ATOM 614 C CA . VAL A 1 84 ? 8.234 -4.028 -12.206 1.00 93.00 84 VAL A CA 1
ATOM 615 C C . VAL A 1 84 ? 9.303 -3.360 -11.336 1.00 93.00 84 VAL A C 1
ATOM 617 O O . VAL A 1 84 ? 10.408 -3.097 -11.811 1.00 93.00 84 VAL A O 1
ATOM 620 N N . LEU A 1 85 ? 9.004 -3.095 -10.062 1.00 91.75 85 LEU A N 1
ATOM 621 C CA . LEU A 1 85 ? 9.949 -2.459 -9.136 1.00 91.75 85 LEU A CA 1
ATOM 622 C C . LEU A 1 85 ? 11.121 -3.369 -8.743 1.00 91.75 85 LEU A C 1
ATOM 624 O O . LEU A 1 85 ? 12.168 -2.868 -8.344 1.00 91.75 85 LEU A O 1
ATOM 628 N N . THR A 1 86 ? 10.954 -4.687 -8.844 1.00 90.50 86 THR A N 1
ATOM 629 C CA . THR A 1 86 ? 11.952 -5.681 -8.416 1.00 90.50 86 THR A CA 1
ATOM 630 C C . THR A 1 86 ? 12.711 -6.327 -9.575 1.00 90.50 86 THR A C 1
ATOM 632 O O . THR A 1 86 ? 13.509 -7.238 -9.345 1.00 90.50 86 THR A O 1
ATOM 635 N N . VAL A 1 87 ? 12.517 -5.853 -10.814 1.00 92.62 87 VAL A N 1
ATOM 636 C CA . VAL A 1 87 ? 13.266 -6.340 -11.982 1.00 92.62 87 VAL A CA 1
ATOM 637 C C . VAL A 1 87 ? 14.774 -6.217 -11.731 1.00 92.62 87 VAL A C 1
ATOM 639 O O . VAL A 1 87 ? 15.301 -5.132 -11.491 1.00 92.62 87 VAL A O 1
ATOM 642 N N . GLY A 1 88 ? 15.483 -7.344 -11.831 1.00 88.94 88 GLY A N 1
ATOM 643 C CA . GLY A 1 88 ? 16.909 -7.435 -11.525 1.00 88.94 88 GLY A CA 1
ATOM 644 C C . GLY A 1 88 ? 17.144 -7.933 -10.103 1.00 88.94 88 GLY A C 1
ATOM 645 O O . GLY A 1 88 ? 16.915 -9.110 -9.825 1.00 88.94 88 GLY A O 1
ATOM 646 N N . THR A 1 89 ? 17.637 -7.059 -9.224 1.00 87.19 89 THR A N 1
ATOM 647 C CA . THR A 1 89 ? 17.904 -7.402 -7.821 1.00 87.19 89 THR A CA 1
ATOM 648 C C . THR A 1 89 ? 16.797 -6.837 -6.931 1.00 87.19 89 THR A C 1
ATOM 650 O O . THR A 1 89 ? 16.705 -5.616 -6.805 1.00 87.19 89 THR A O 1
ATOM 653 N N . PRO A 1 90 ? 15.978 -7.685 -6.287 1.00 88.69 90 PRO A N 1
ATOM 654 C CA . PRO A 1 90 ? 14.948 -7.223 -5.368 1.00 88.69 90 PRO A CA 1
ATOM 655 C C . PRO A 1 90 ? 15.577 -6.628 -4.101 1.00 88.69 90 PRO A C 1
ATOM 657 O O . PRO A 1 90 ? 16.293 -7.315 -3.375 1.00 88.69 90 PRO A O 1
ATOM 660 N N . ASP A 1 91 ? 15.269 -5.363 -3.822 1.00 91.12 91 ASP A N 1
ATOM 661 C CA . ASP A 1 91 ? 15.562 -4.686 -2.556 1.00 91.12 91 ASP A CA 1
ATOM 662 C C . ASP A 1 91 ? 14.294 -3.968 -2.088 1.00 91.12 91 ASP A C 1
ATOM 664 O O . ASP A 1 91 ? 13.617 -3.297 -2.865 1.00 91.12 91 ASP A O 1
ATOM 668 N N . VAL A 1 92 ? 13.964 -4.115 -0.810 1.00 92.12 92 VAL A N 1
ATOM 669 C CA . VAL A 1 92 ? 12.787 -3.501 -0.200 1.00 92.12 92 VAL A CA 1
ATOM 670 C C . VAL A 1 92 ? 12.969 -2.000 0.044 1.00 92.12 92 VAL A C 1
ATOM 672 O O . VAL A 1 92 ? 11.976 -1.278 0.066 1.00 92.12 92 VAL A O 1
ATOM 675 N N . GLN A 1 93 ? 14.203 -1.491 0.148 1.00 92.25 93 GLN A N 1
ATOM 676 C CA . GLN A 1 93 ? 14.459 -0.059 0.368 1.00 92.25 93 GLN A CA 1
ATOM 677 C C . GLN A 1 93 ? 13.872 0.834 -0.732 1.00 92.25 93 GLN A C 1
ATOM 679 O O . GLN A 1 93 ? 13.488 1.975 -0.458 1.00 92.25 93 GLN A O 1
ATOM 684 N N . ILE A 1 94 ? 13.728 0.300 -1.952 1.00 92.06 94 ILE A N 1
ATOM 685 C CA . ILE A 1 94 ? 13.130 1.007 -3.091 1.00 92.06 94 ILE A CA 1
ATOM 686 C C . ILE A 1 94 ? 11.699 1.485 -2.807 1.00 92.06 94 ILE A C 1
ATOM 688 O O . ILE A 1 94 ? 11.253 2.487 -3.372 1.00 92.06 94 ILE A O 1
ATOM 692 N N . LEU A 1 95 ? 10.987 0.816 -1.894 1.00 93.38 95 LEU A N 1
ATOM 693 C CA . LEU A 1 95 ? 9.618 1.167 -1.526 1.00 93.38 95 LEU A CA 1
ATOM 694 C C . LEU A 1 95 ? 9.527 2.547 -0.863 1.00 93.38 95 LEU A C 1
ATOM 696 O O . LEU A 1 95 ? 8.500 3.208 -1.017 1.00 93.38 95 LEU A O 1
ATOM 700 N N . SER A 1 96 ? 10.596 3.033 -0.219 1.00 94.19 96 SER A N 1
ATOM 701 C CA . SER A 1 96 ? 10.639 4.378 0.387 1.00 94.19 96 SER A CA 1
ATOM 702 C C . SER A 1 96 ? 10.425 5.496 -0.643 1.00 94.19 96 SER A C 1
ATOM 704 O O . SER A 1 96 ? 9.889 6.552 -0.326 1.00 94.19 96 SER A O 1
A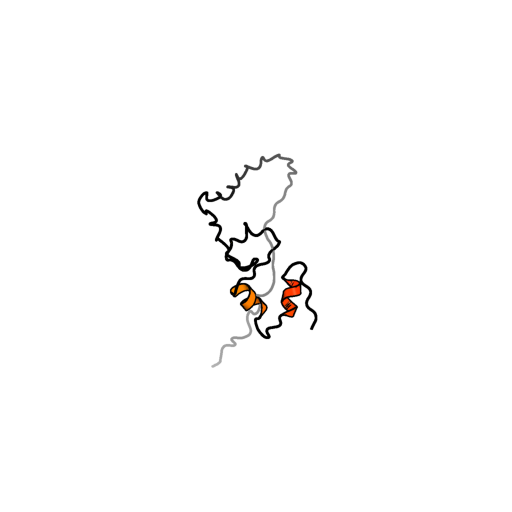TOM 706 N N . GLY A 1 97 ? 10.807 5.266 -1.906 1.00 92.50 97 GLY A N 1
ATOM 707 C CA . GLY A 1 97 ? 10.575 6.211 -3.003 1.00 92.50 97 GLY A CA 1
ATOM 708 C C . GLY A 1 97 ? 9.182 6.118 -3.634 1.00 92.50 97 GLY A C 1
ATOM 709 O O . GLY A 1 97 ? 8.841 6.940 -4.485 1.00 92.50 97 GLY A O 1
ATOM 710 N N . ARG A 1 98 ? 8.378 5.113 -3.262 1.00 93.31 98 ARG A N 1
ATOM 711 C CA . ARG A 1 98 ? 7.079 4.826 -3.890 1.00 93.31 98 ARG A CA 1
ATOM 712 C C . ARG A 1 98 ? 5.899 4.945 -2.933 1.00 93.31 98 ARG A C 1
ATOM 714 O O . ARG A 1 98 ? 4.810 5.303 -3.377 1.00 93.31 98 ARG A O 1
ATOM 721 N N . VAL A 1 99 ? 6.114 4.663 -1.652 1.00 95.44 99 VAL A N 1
ATOM 722 C CA . VAL A 1 99 ? 5.090 4.714 -0.608 1.00 95.44 99 VAL A CA 1
ATOM 723 C C . VAL A 1 99 ? 5.224 6.028 0.169 1.00 95.44 99 VAL A C 1
ATOM 725 O O . VAL A 1 99 ? 6.287 6.299 0.728 1.00 95.44 99 VAL A O 1
ATOM 728 N N . PRO A 1 100 ? 4.168 6.858 0.234 1.00 94.69 100 PRO A N 1
ATOM 729 C CA . PRO A 1 100 ? 4.196 8.103 0.990 1.00 94.69 100 PRO A CA 1
ATOM 730 C C . PRO A 1 100 ? 4.560 7.880 2.458 1.00 94.69 100 PRO A C 1
ATOM 732 O O . PRO A 1 100 ? 4.033 6.980 3.109 1.00 94.69 100 PRO A O 1
ATOM 735 N N . SER A 1 101 ? 5.432 8.742 2.984 1.00 94.38 101 SER A N 1
ATOM 736 C CA . SER A 1 101 ? 5.856 8.738 4.391 1.00 94.38 101 SER A CA 1
ATOM 737 C C . SER A 1 101 ? 6.557 7.453 4.862 1.00 94.38 101 SER A C 1
ATOM 739 O O . SER A 1 101 ? 6.742 7.281 6.067 1.00 94.38 101 SER A O 1
ATOM 741 N N . LEU A 1 102 ? 6.969 6.565 3.948 1.00 94.44 102 LEU A N 1
ATOM 742 C CA . LEU A 1 102 ? 7.774 5.388 4.265 1.00 94.44 102 LEU A CA 1
ATOM 743 C C . LEU A 1 102 ? 9.263 5.722 4.133 1.00 94.44 102 LEU A C 1
ATOM 745 O O . LEU A 1 102 ? 9.711 6.163 3.079 1.00 94.44 102 LEU A O 1
ATOM 749 N N . ILE A 1 103 ? 10.028 5.462 5.191 1.00 95.50 103 ILE A N 1
ATOM 750 C CA . ILE A 1 103 ? 11.493 5.501 5.184 1.00 95.50 103 ILE A CA 1
ATOM 751 C C . ILE A 1 103 ? 11.990 4.153 5.690 1.00 95.50 103 ILE A C 1
ATOM 753 O O . ILE A 1 103 ? 11.544 3.682 6.738 1.00 95.50 103 ILE A O 1
ATOM 757 N N . MET A 1 104 ? 12.889 3.531 4.935 1.00 93.56 104 MET A N 1
ATOM 758 C CA . MET A 1 104 ? 13.502 2.256 5.283 1.00 93.56 104 MET A CA 1
ATOM 759 C C . MET A 1 104 ? 14.997 2.432 5.508 1.00 93.56 104 MET A C 1
ATOM 761 O O . MET A 1 104 ? 15.688 3.018 4.683 1.00 93.56 104 MET A O 1
ATOM 765 N N . GLU A 1 105 ? 15.467 1.881 6.619 1.00 90.25 105 GLU A N 1
ATOM 766 C CA . GLU A 1 105 ? 16.862 1.880 7.056 1.00 90.25 105 GLU A CA 1
ATOM 767 C C . GLU A 1 105 ? 17.267 0.403 7.228 1.00 90.25 105 GLU A C 1
ATOM 769 O O . GLU A 1 105 ? 16.472 -0.378 7.766 1.00 90.25 105 GLU A O 1
ATOM 774 N N . SER A 1 106 ? 18.456 0.006 6.758 1.00 81.69 106 SER A N 1
ATOM 775 C CA . SER A 1 106 ? 18.974 -1.374 6.855 1.00 81.69 106 SER A CA 1
ATOM 776 C C . SER A 1 106 ? 20.154 -1.499 7.808 1.00 81.69 106 SER A C 1
ATOM 778 O O . SER A 1 106 ? 20.921 -0.526 7.959 1.00 81.69 106 SER A O 1
#